Protein 8T5J (pdb70)

InterPro domains:
  IPR004564 Outer membrane lipoprotein carrier protein LolA-like [PF19574] (39-179)
  IPR004564 Outer membrane lipoprotein carrier protein LolA-like [cd16325] (40-205)
  IPR029046 Lipoprotein localisation LolA/LolB/LppX [SSF89392] (41-205)

Nearest PDB structures (foldseek):
  8t5j-assembly1_A  TM=1.007E+00  e=4.243E-28  Francisella philomiragia
  2w7q-assembly1_A  TM=8.644E-01  e=9.901E-10  Pseudomonas aeruginosa PAO1
  2w7q-assembly2_B  TM=8.305E-01  e=2.523E-09  Pseudomonas aeruginosa PAO1
  8v1k-assembly2_B  TM=7.945E-01  e=3.105E-09  Francisella tularensis subsp. tularensis SCHU S4
  4ki3-assembly4_J  TM=6.991E-01  e=2.055E-06  Yersinia pestis biovar Medievalis str. Harbin 35

Structure (mmCIF, N/CA/C/O backbone):
data_8T5J
#
_entry.id   8T5J
#
_cell.length_a   61.850
_cell.length_b   61.850
_cell.length_c   86.611
_cell.angle_alpha   90.00
_cell.angle_beta   90.00
_cell.angle_gamma   120.00
#
_symmetry.space_group_name_H-M   'P 31 2 1'
#
loop_
_entity.id
_entity.type
_entity.pdbx_description
1 polymer 'Outer membrane lipocarrier LolA family protein'
2 non-polymer 'CHLORIDE ION'
3 non-polymer 'MAGNESIUM ION'
4 non-polymer HEXANE-1,6-DIOL
5 non-polymer 'PENTAETHYLENE GLYCOL'
6 water water
#
loop_
_atom_site.group_PDB
_atom_site.id
_atom_site.type_symbol
_atom_site.label_atom_id
_atom_site.label_alt_id
_atom_site.label_comp_id
_atom_site.label_asym_id
_atom_site.label_entity_id
_atom_site.label_seq_id
_atom_site.pdbx_PDB_ins_code
_atom_site.Cartn_x
_atom_site.Cartn_y
_atom_site.Cartn_z
_atom_site.occupancy
_atom_site.B_iso_or_equiv
_atom_site.auth_seq_id
_atom_site.auth_comp_id
_atom_site.auth_asym_id
_atom_site.auth_atom_id
_atom_site.pdbx_PDB_model_num
ATOM 1 N N . ASN A 1 44 ? -7.855 4.677 19.302 1.00 26.67 52 ASN A N 1
ATOM 2 C CA . ASN A 1 44 ? -8.183 3.285 19.151 1.00 21.71 52 ASN A CA 1
ATOM 3 C C . ASN A 1 44 ? -9.290 2.881 20.140 1.00 19.71 52 ASN A C 1
ATOM 4 O O . ASN A 1 44 ? -9.483 3.533 21.156 1.00 22.11 52 ASN A O 1
ATOM 9 N N . ILE A 1 45 ? -10.020 1.830 19.789 1.00 20.28 53 ILE A N 1
ATOM 10 C CA . ILE A 1 45 ? -11.110 1.288 20.594 1.00 18.54 53 ILE A CA 1
ATOM 11 C C . ILE A 1 45 ? -10.779 -0.159 20.896 1.00 20.50 53 ILE A C 1
ATOM 12 O O . ILE A 1 45 ? -10.446 -0.921 19.984 1.00 21.88 53 ILE A O 1
ATOM 17 N N . SER A 1 46 ? -10.864 -0.550 22.160 1.00 15.64 54 SER A N 1
ATOM 18 C CA . SER A 1 46 ? -10.618 -1.936 22.509 1.00 15.16 54 SER A CA 1
ATOM 19 C C . SER A 1 46 ? -11.724 -2.405 23.424 1.00 13.91 54 SER A C 1
ATOM 20 O O . SER A 1 46 ? -12.385 -1.607 24.078 1.00 14.88 54 SER A O 1
ATOM 23 N N . GLY A 1 47 ? -11.911 -3.712 23.458 1.00 13.12 55 GLY A N 1
ATOM 24 C CA . GLY A 1 47 ? -12.914 -4.254 24.338 1.00 12.51 55 GLY A CA 1
ATOM 25 C C . GLY A 1 47 ? -12.819 -5.752 24.440 1.00 11.83 55 GLY A C 1
ATOM 26 O O . GLY A 1 47 ? -11.831 -6.361 24.013 1.00 12.15 55 GLY A O 1
ATOM 27 N N . LYS A 1 48 ? -13.852 -6.315 25.020 1.00 11.40 56 LYS A N 1
ATOM 28 C CA . LYS A 1 48 ? -13.966 -7.747 25.252 1.00 10.87 56 LYS A CA 1
ATOM 29 C C . LYS A 1 48 ? -15.246 -8.252 24.610 1.00 10.62 56 LYS A C 1
ATOM 30 O O . LYS A 1 48 ? -16.182 -7.490 24.375 1.00 10.80 56 LYS A O 1
ATOM 36 N N . PHE A 1 49 ? -15.285 -9.555 24.337 1.00 11.29 57 PHE A N 1
ATOM 37 C CA . PHE A 1 49 ? -16.470 -10.156 23.755 1.00 10.25 57 PHE A CA 1
ATOM 38 C C . PHE A 1 49 ? -16.731 -11.538 24.345 1.00 11.28 57 PHE A C 1
ATOM 39 O O . PHE A 1 49 ? -15.807 -12.242 24.759 1.00 11.51 57 PHE A O 1
ATOM 47 N N . ILE A 1 50 ? -18.009 -11.893 24.386 1.00 10.58 58 ILE A N 1
ATOM 48 C CA . ILE A 1 50 ? -18.455 -13.266 24.592 1.00 9.71 58 ILE A CA 1
ATOM 49 C C . ILE A 1 50 ? -19.287 -13.620 23.374 1.00 12.26 58 ILE A C 1
ATOM 50 O O . ILE A 1 50 ? -20.109 -12.811 22.923 1.00 12.13 58 ILE A O 1
ATOM 55 N N . GLN A 1 51 ? -19.055 -14.796 22.823 1.00 12.83 59 GLN A N 1
ATOM 56 C CA A GLN A 1 51 ? -19.723 -15.267 21.617 0.43 13.34 59 GLN A CA 1
ATOM 57 C CA B GLN A 1 51 ? -19.743 -15.259 21.630 0.57 13.31 59 GLN A CA 1
ATOM 58 C C . GLN A 1 51 ? -20.445 -16.568 21.932 1.00 12.77 59 GLN A C 1
ATOM 59 O O . GLN A 1 51 ? -19.846 -17.470 22.509 1.00 13.58 59 GLN A O 1
ATOM 70 N N . ILE A 1 52 ? -21.698 -16.666 21.527 1.00 12.02 60 ILE A N 1
ATOM 71 C CA . ILE A 1 52 ? -22.508 -17.862 21.731 1.00 11.60 60 ILE A CA 1
ATOM 72 C C . ILE A 1 52 ? -23.052 -18.269 20.383 1.00 12.18 60 ILE A C 1
ATOM 73 O O . ILE A 1 52 ? -23.799 -17.512 19.764 1.00 13.91 60 ILE A O 1
ATOM 78 N N . ARG A 1 53 ? -22.663 -19.456 19.914 1.00 11.76 61 ARG A N 1
ATOM 79 C CA . ARG A 1 53 ? -23.142 -19.964 18.636 1.00 11.91 61 ARG A CA 1
ATOM 80 C C . ARG A 1 53 ? -24.213 -21.010 18.852 1.00 13.86 61 ARG A C 1
ATOM 81 O O . ARG A 1 53 ? -23.966 -22.014 19.508 1.00 15.03 61 ARG A O 1
ATOM 96 N N . GLN A 1 54 ? -25.377 -20.778 18.274 1.00 15.84 62 GLN A N 1
ATOM 97 C CA . GLN A 1 54 ? -26.502 -21.687 18.337 1.00 16.73 62 GLN A CA 1
ATOM 98 C C . GLN A 1 54 ? -26.647 -22.295 16.954 1.00 18.27 62 GLN A C 1
ATOM 99 O O . GLN A 1 54 ? -27.075 -21.619 16.027 1.00 20.87 62 GLN A O 1
ATOM 105 N N . ILE A 1 55 ? -26.253 -23.542 16.817 1.00 17.48 63 ILE A N 1
ATOM 106 C CA . ILE A 1 55 ? -26.312 -24.268 15.554 1.00 15.86 63 ILE A CA 1
ATOM 107 C C . ILE A 1 55 ? -27.531 -25.172 15.593 1.00 20.82 63 ILE A C 1
ATOM 108 O O . ILE A 1 55 ? -27.679 -25.994 16.506 1.00 19.77 63 ILE A O 1
ATOM 113 N N . ALA A 1 56 ? -28.398 -25.017 14.599 1.00 22.89 64 ALA A N 1
ATOM 114 C CA . ALA A 1 56 ? -29.548 -25.892 14.434 1.00 22.89 64 ALA A CA 1
ATOM 115 C C . ALA A 1 56 ? -29.118 -27.347 14.361 1.00 25.52 64 ALA A C 1
ATOM 116 O O . ALA A 1 56 ? -28.234 -27.720 13.583 1.00 28.03 64 ALA A O 1
ATOM 118 N N . GLY A 1 57 ? -29.714 -28.164 15.203 1.00 27.63 65 GLY A N 1
ATOM 119 C CA . GLY A 1 57 ? -29.376 -29.567 15.233 1.00 30.66 65 GLY A CA 1
ATOM 120 C C . GLY A 1 57 ? -28.367 -29.960 16.281 1.00 27.77 65 GLY A C 1
ATOM 121 O O . GLY A 1 57 ? -28.184 -31.160 16.504 1.00 29.84 65 GLY A O 1
ATOM 122 N N . LEU A 1 58 ? -27.674 -29.007 16.895 1.00 21.18 66 LEU A N 1
ATOM 123 C CA . LEU A 1 58 ? -26.838 -29.316 18.049 1.00 20.41 66 LEU A CA 1
ATOM 124 C C . LEU A 1 58 ? -27.651 -29.099 19.312 1.00 22.31 66 LEU A C 1
ATOM 125 O O . 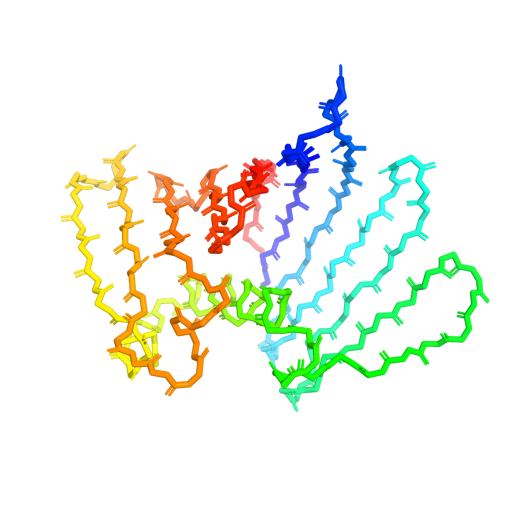LEU A 1 58 ? -28.527 -28.240 19.362 1.00 25.98 66 LEU A O 1
ATOM 130 N N . ASN A 1 59 ? -27.360 -29.888 20.337 1.00 20.09 67 ASN A N 1
ATOM 131 C CA . ASN A 1 59 ? -28.098 -29.811 21.589 1.00 21.51 67 ASN A CA 1
ATOM 132 C C . ASN A 1 59 ? -27.411 -28.962 22.654 1.00 20.04 67 ASN A C 1
ATOM 133 O O . ASN A 1 59 ? -27.770 -29.051 23.831 1.00 24.94 67 ASN A O 1
ATOM 138 N N . SER A 1 60 ? -26.429 -28.147 22.278 1.00 17.10 68 SER A N 1
ATOM 139 C CA . SER A 1 60 ? -25.816 -27.197 23.184 1.00 17.82 68 SER A CA 1
ATOM 140 C C . SER A 1 60 ? -25.309 -26.044 22.346 1.00 18.28 68 SER A C 1
ATOM 141 O O . SER A 1 60 ? -25.143 -26.162 21.134 1.00 19.92 68 SER A O 1
ATOM 144 N N . SER A 1 61 ? -25.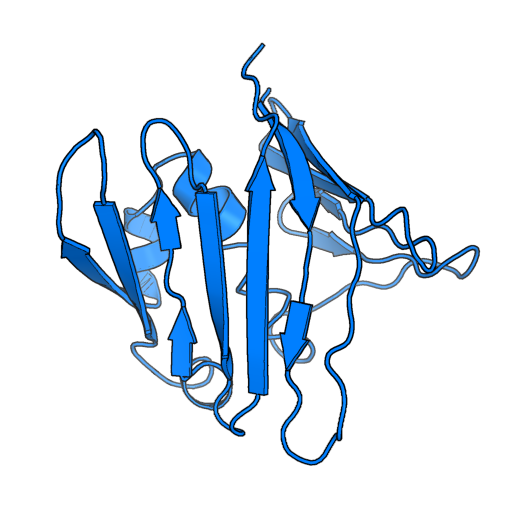112 -24.915 22.998 1.00 17.06 69 SER A N 1
ATOM 145 C CA A SER A 1 61 ? -24.551 -23.734 22.366 0.33 16.45 69 SER A CA 1
ATOM 146 C CA B SER A 1 61 ? -24.545 -23.764 22.328 0.67 16.30 69 SER A CA 1
ATOM 147 C C . SER A 1 61 ? -23.047 -23.748 22.565 1.00 15.03 69 SER A C 1
ATOM 148 O O . SER A 1 61 ? -22.547 -24.277 23.560 1.00 18.16 69 SER A O 1
ATOM 153 N N . LEU A 1 62 ? -22.329 -23.180 21.622 1.00 14.20 70 LEU A N 1
ATOM 154 C CA . LEU A 1 62 ? -20.880 -23.161 21.678 1.00 13.90 70 LEU A CA 1
ATOM 155 C C . LEU A 1 62 ? -20.431 -21.772 22.071 1.00 13.76 70 LEU A C 1
ATOM 156 O O . LEU A 1 62 ? -20.726 -20.801 21.366 1.00 14.96 70 LEU A O 1
ATOM 161 N N . LYS A 1 63 ? -19.699 -21.686 23.164 1.00 13.85 71 LYS A N 1
ATOM 162 C CA A LYS A 1 63 ? -19.329 -20.419 23.773 0.55 12.15 71 LYS A CA 1
ATOM 163 C CA B LYS A 1 63 ? -19.325 -20.429 23.795 0.45 12.16 71 LYS A CA 1
ATOM 164 C C . LYS A 1 63 ? -17.841 -20.161 23.598 1.00 14.02 71 LYS A C 1
ATOM 165 O O . LYS A 1 63 ? -17.022 -21.073 23.698 1.00 15.60 71 LYS A O 1
ATOM 176 N N . SER A 1 64 ? -17.494 -18.899 23.343 1.00 13.14 72 SER A N 1
ATOM 177 C CA . SER A 1 64 ? -16.103 -18.489 23.250 1.00 10.35 72 SER A CA 1
ATOM 178 C C . SER A 1 64 ? -16.026 -17.048 23.737 1.00 10.52 72 SER A C 1
ATOM 179 O O . SER A 1 64 ? -17.039 -16.370 23.899 1.00 12.10 72 SER A O 1
ATOM 182 N N . SER A 1 65 ? -14.807 -16.585 23.975 1.00 12.47 73 SER A N 1
ATOM 183 C CA . SER A 1 65 ? -14.647 -15.231 24.482 1.00 11.87 73 SER A CA 1
ATOM 184 C C . SER A 1 65 ? -13.256 -14.734 24.162 1.00 13.02 73 SER A C 1
ATOM 185 O O . SER A 1 65 ? -12.362 -15.510 23.837 1.00 12.93 73 SER A O 1
ATOM 188 N N . GLY A 1 66 ? -13.095 -13.423 24.244 1.00 11.33 74 GLY A N 1
ATOM 189 C CA . GLY A 1 66 ? -11.792 -12.845 23.950 1.00 12.49 74 GLY A CA 1
ATOM 190 C C . GLY A 1 66 ? -11.844 -11.330 23.969 1.00 11.07 74 GLY A C 1
ATOM 191 O O . GLY A 1 66 ? -12.660 -10.730 24.672 1.00 11.46 74 GLY A O 1
ATOM 192 N N . THR A 1 67 ? -10.936 -10.730 23.207 1.00 11.65 75 THR A N 1
ATOM 193 C CA . THR A 1 67 ? -10.770 -9.301 23.125 1.00 10.51 75 THR A CA 1
ATOM 194 C C . THR A 1 67 ? -10.781 -8.847 21.683 1.00 10.40 75 THR A C 1
ATOM 195 O O . THR A 1 67 ? -10.554 -9.629 20.756 1.00 11.82 75 THR A O 1
ATOM 199 N N . PHE A 1 68 ? -10.973 -7.543 21.501 1.00 11.90 76 PHE A N 1
ATOM 200 C CA . PHE A 1 68 ? -10.807 -6.941 20.194 1.00 13.31 76 PHE A CA 1
ATOM 201 C C . PHE A 1 68 ? -10.175 -5.569 20.338 1.00 15.16 76 PHE A C 1
ATOM 202 O O . PHE A 1 68 ? -10.297 -4.915 21.365 1.00 13.70 76 PHE A O 1
ATOM 210 N N . LYS A 1 69 ? -9.480 -5.153 19.287 1.00 13.46 77 LYS A N 1
ATOM 211 C CA . LYS A 1 69 ? -8.880 -3.833 19.221 1.00 13.79 77 LYS A CA 1
ATOM 212 C C . LYS A 1 69 ? -9.087 -3.291 17.819 1.00 17.66 77 LYS A C 1
ATOM 213 O O . LYS A 1 69 ? -8.760 -3.954 16.832 1.00 17.26 77 LYS A O 1
ATOM 219 N N . LEU A 1 70 ? -9.631 -2.088 17.734 1.00 14.27 78 LEU A N 1
ATOM 220 C CA . LEU A 1 70 ? -9.705 -1.333 16.494 1.00 18.29 78 LEU A CA 1
ATOM 221 C C . LEU A 1 70 ? -8.658 -0.241 16.580 1.00 20.70 78 LEU A C 1
ATOM 222 O O . LEU A 1 70 ? -8.741 0.627 17.451 1.00 21.92 78 LEU A O 1
ATOM 227 N N . THR A 1 71 ? -7.675 -0.302 15.704 1.00 23.62 79 THR A N 1
ATOM 228 C CA . THR A 1 71 ? -6.520 0.579 15.759 1.00 28.15 79 THR A CA 1
ATOM 229 C C . THR A 1 71 ? -6.750 1.816 14.896 1.00 38.47 79 THR A C 1
ATOM 230 O O . THR A 1 71 ? -7.668 1.872 14.079 1.00 42.81 79 THR A O 1
ATOM 234 N N . ASN A 1 72 ? -5.853 2.798 15.058 1.00 58.82 80 ASN A N 1
ATOM 235 C CA . ASN A 1 72 ? -5.960 4.105 14.411 1.00 58.14 80 ASN A CA 1
ATOM 236 C C . ASN A 1 72 ? -5.934 4.037 12.889 1.00 61.16 80 ASN A C 1
ATOM 237 O O . ASN A 1 72 ? -6.307 5.018 12.236 1.00 68.68 80 ASN A O 1
ATOM 239 N N . ASP A 1 73 ? -5.538 2.907 12.310 1.00 57.57 81 ASP A N 1
ATOM 240 C CA . ASP A 1 73 ? -5.252 2.805 10.886 1.00 58.35 81 ASP A CA 1
ATOM 241 C C . ASP A 1 73 ? -6.281 1.974 10.131 1.00 56.62 81 ASP A C 1
ATOM 242 O O . ASP A 1 73 ? -6.009 1.530 9.010 1.00 51.43 81 ASP A O 1
ATOM 247 N N . GLY A 1 74 ? -7.454 1.747 10.720 1.00 51.53 82 GLY A N 1
ATOM 248 C CA . GLY A 1 74 ? -8.464 0.931 10.073 1.00 47.17 82 GLY A CA 1
ATOM 249 C C . GLY A 1 74 ? -8.226 -0.562 10.160 1.00 42.68 82 GLY A C 1
ATOM 250 O O . GLY A 1 74 ? -8.652 -1.309 9.271 1.00 45.76 82 GLY A O 1
ATOM 251 N N . SER A 1 75 ? -7.522 -1.016 11.188 1.00 28.66 83 SER A N 1
ATOM 252 C CA . SER A 1 75 ? -7.264 -2.429 11.415 1.00 25.20 83 SER A CA 1
ATOM 253 C C . SER A 1 75 ? -8.088 -2.956 12.577 1.00 25.54 83 SER A C 1
ATOM 254 O O . SER A 1 75 ? -8.405 -2.228 13.515 1.00 20.81 83 SER A O 1
ATOM 257 N N . LEU A 1 76 ? -8.430 -4.239 12.505 1.00 19.94 84 LEU A N 1
ATOM 258 C CA . LEU A 1 76 ? -9.096 -4.952 13.581 1.00 17.72 84 LEU A CA 1
ATOM 259 C C . LEU A 1 76 ? -8.243 -6.138 13.984 1.00 19.23 84 LEU A C 1
ATOM 260 O O . LEU A 1 76 ? -7.789 -6.898 13.127 1.00 19.28 84 LEU A O 1
ATOM 265 N N . LEU A 1 77 ? -8.021 -6.286 15.275 1.00 16.91 85 LEU A N 1
ATOM 266 C CA . LEU A 1 77 ? -7.415 -7.476 15.847 1.00 16.71 85 LEU A CA 1
ATOM 267 C C . LEU A 1 77 ? -8.445 -8.116 16.766 1.00 15.15 85 LEU A C 1
ATOM 268 O O . LEU A 1 77 ? -8.844 -7.525 17.771 1.00 16.89 85 LEU A O 1
ATOM 273 N N . TRP A 1 78 ? -8.883 -9.308 16.420 1.00 15.09 86 TRP A N 1
ATOM 274 C CA . TRP A 1 78 ? -9.883 -10.059 17.160 1.00 13.53 86 TRP A CA 1
ATOM 275 C C . TRP A 1 78 ? -9.199 -11.285 17.749 1.00 17.01 86 TRP A C 1
ATOM 276 O O . TRP A 1 78 ? -8.770 -12.171 17.011 1.00 18.59 86 TRP A O 1
ATOM 287 N N . GLN A 1 79 ? -9.091 -11.347 19.057 1.00 13.93 87 GLN A N 1
ATOM 288 C CA . GLN A 1 79 ? -8.329 -12.407 19.712 1.00 13.89 87 GLN A CA 1
ATOM 289 C C . GLN A 1 79 ? -9.280 -13.218 20.586 1.00 15.29 87 GLN A C 1
ATOM 290 O O . GLN A 1 79 ? -9.652 -12.788 21.675 1.00 14.50 87 GLN A O 1
ATOM 296 N N . GLN A 1 80 ? -9.603 -14.423 20.136 1.00 13.60 88 GLN A N 1
ATOM 297 C CA . GLN A 1 80 ? -10.318 -15.374 20.955 1.00 12.88 88 GLN A CA 1
ATOM 298 C C . GLN A 1 80 ? -9.331 -16.011 21.916 1.00 14.74 88 GLN A C 1
ATOM 299 O O . GLN A 1 80 ? -8.287 -16.526 21.494 1.00 15.99 88 GLN A O 1
ATOM 305 N N . GLN A 1 81 ? -9.659 -15.976 23.199 1.00 13.45 89 GLN A N 1
ATOM 306 C CA A GLN A 1 81 ? -8.763 -16.499 24.212 0.50 17.02 89 GLN A CA 1
ATOM 307 C CA B GLN A 1 81 ? -8.803 -16.452 24.274 0.50 16.93 89 GLN A CA 1
ATOM 308 C C . GLN A 1 81 ? -9.304 -17.744 24.886 1.00 18.84 89 GLN A C 1
ATOM 309 O O . GLN A 1 81 ? -8.520 -18.469 25.501 1.00 24.45 89 GLN A O 1
ATOM 320 N N . SER A 1 82 ? -10.587 -18.049 24.724 1.00 15.58 90 SER A N 1
ATOM 321 C CA . SER A 1 82 ? -11.170 -19.215 25.358 1.00 18.92 90 SER A CA 1
ATOM 322 C C . SER A 1 82 ? -12.277 -19.713 24.456 1.00 20.84 90 SER A C 1
ATOM 323 O O . SER A 1 82 ? -12.936 -18.907 23.800 1.00 17.20 90 SER A O 1
ATOM 326 N N . PRO A 1 83 ? -12.511 -21.024 24.393 1.00 18.88 91 PRO A N 1
ATOM 327 C CA . PRO A 1 83 ? -11.827 -22.108 25.106 1.00 21.06 91 PRO A CA 1
ATOM 328 C C . PRO A 1 83 ? -10.559 -22.582 24.416 1.00 25.02 91 PRO A C 1
ATOM 329 O O . PRO A 1 83 ? -9.802 -23.399 24.946 1.00 22.87 91 PRO A O 1
ATOM 333 N N . ILE A 1 84 ? -10.366 -22.052 23.220 1.00 18.33 92 ILE A N 1
ATOM 334 C CA . ILE A 1 84 ? -9.234 -22.340 22.352 1.00 17.87 92 ILE A CA 1
ATOM 335 C C . ILE A 1 84 ? -8.784 -21.005 21.771 1.00 18.95 92 ILE A C 1
ATOM 336 O O . ILE A 1 84 ? -9.612 -20.130 21.513 1.00 18.87 92 ILE A O 1
ATOM 341 N N . LYS A 1 85 ? -7.474 -20.824 21.594 1.00 19.99 93 LYS A N 1
ATOM 342 C CA . LYS A 1 85 ? -6.968 -19.550 21.087 1.00 18.24 93 LYS A CA 1
ATOM 343 C C . LYS A 1 85 ? -7.073 -19.475 19.567 1.00 21.21 93 LYS A C 1
ATOM 344 O O . LYS A 1 85 ? -6.555 -20.343 18.850 1.00 23.31 93 LYS A O 1
ATOM 350 N N . THR A 1 86 ? -7.729 -18.429 19.075 1.00 18.15 94 THR A N 1
ATOM 351 C CA . THR A 1 86 ? -7.722 -18.112 17.663 1.00 16.73 94 THR A CA 1
ATOM 352 C C . THR A 1 86 ? -7.592 -16.609 17.533 1.00 17.64 94 THR A C 1
ATOM 353 O O . THR A 1 86 ? -7.946 -15.863 18.449 1.00 18.43 94 THR A O 1
ATOM 357 N N . THR A 1 87 ? -7.113 -16.165 16.383 1.00 16.89 95 THR A N 1
ATOM 358 C CA . THR A 1 87 ? -6.925 -14.749 16.113 1.00 16.76 95 THR A CA 1
ATOM 359 C C . THR A 1 87 ? -7.422 -14.439 14.717 1.00 16.94 95 THR A C 1
ATOM 360 O O . THR A 1 87 ? -7.181 -15.188 13.771 1.00 18.98 95 THR A O 1
ATOM 364 N N . MET A 1 88 ? -8.114 -13.327 14.592 1.00 17.87 96 MET A N 1
ATOM 365 C CA A MET A 1 88 ? -8.509 -12.814 13.296 0.57 17.45 96 MET A CA 1
ATOM 366 C CA B MET A 1 88 ? -8.529 -12.808 13.304 0.43 17.51 96 MET A CA 1
ATOM 367 C C . MET A 1 88 ? -7.988 -11.394 13.172 1.00 17.15 96 MET A C 1
ATOM 368 O O . MET A 1 88 ? -7.980 -10.635 14.145 1.00 16.57 96 MET A O 1
ATOM 377 N N . GLN A 1 89 ? -7.540 -11.042 11.984 1.00 18.42 97 GLN A N 1
ATOM 378 C CA . GLN A 1 89 ? -7.018 -9.707 11.751 1.00 19.44 97 GLN A CA 1
ATOM 379 C C . GLN A 1 89 ? -7.567 -9.199 10.428 1.00 19.97 97 GLN A C 1
ATOM 380 O O . GLN A 1 89 ? -7.542 -9.909 9.416 1.00 20.76 97 GLN A O 1
ATOM 386 N N . MET A 1 90 ? -8.073 -7.969 10.435 1.00 19.86 98 MET A N 1
ATOM 387 C CA . MET A 1 90 ? -8.441 -7.263 9.217 1.00 21.05 98 MET A CA 1
ATOM 388 C C . MET A 1 90 ? -7.530 -6.052 9.111 1.00 32.57 98 MET A C 1
ATOM 389 O O . MET A 1 90 ? -7.543 -5.180 9.984 1.00 33.47 98 MET A O 1
ATOM 394 N N . SER A 1 91 ? -6.744 -5.998 8.045 1.00 37.37 99 SER A N 1
ATOM 395 C CA . SER A 1 91 ? -5.729 -4.964 7.885 1.00 38.08 99 SER A CA 1
ATOM 396 C C . SER A 1 91 ? -5.557 -4.742 6.394 1.00 50.37 99 SER A C 1
ATOM 397 O O . SER A 1 91 ? -5.207 -5.681 5.675 1.00 42.77 99 SER A O 1
ATOM 400 N N . LYS A 1 92 ? -5.828 -3.521 5.928 1.00 57.36 100 LYS A N 1
ATOM 401 C CA . LYS A 1 92 ? -5.759 -3.213 4.500 1.00 57.86 100 LYS A CA 1
ATOM 402 C C . LYS A 1 92 ? -6.796 -4.024 3.725 1.00 59.13 100 LYS A C 1
ATOM 403 O O . LYS A 1 92 ? -6.515 -4.575 2.660 1.00 58.01 100 LYS A O 1
ATOM 405 N N . ASN A 1 93 ? -8.004 -4.113 4.286 1.00 53.94 101 ASN A N 1
ATOM 406 C CA . ASN A 1 93 ? -9.116 -4.901 3.738 1.00 66.36 101 ASN A CA 1
ATOM 407 C C . ASN A 1 93 ? -8.750 -6.374 3.487 1.00 58.92 101 ASN A C 1
ATOM 408 O O . ASN A 1 93 ? -9.477 -7.095 2.792 1.00 50.76 101 ASN A O 1
ATOM 413 N N . LYS A 1 94 ? -7.650 -6.860 4.046 1.00 48.45 102 LYS A N 1
ATOM 414 C CA . LYS A 1 94 ? -7.329 -8.279 4.011 1.00 29.23 102 LYS A CA 1
ATOM 415 C C . LYS A 1 94 ? -7.683 -8.910 5.350 1.00 29.32 102 LYS A C 1
ATOM 416 O O . LYS A 1 94 ? -7.218 -8.449 6.398 1.00 29.73 102 LYS A O 1
ATOM 422 N N . LEU A 1 95 ? -8.484 -9.972 5.312 1.00 24.33 103 LEU A N 1
ATOM 423 C CA . LEU A 1 95 ? -8.915 -10.679 6.512 1.00 22.45 103 LEU A CA 1
ATOM 424 C C . LEU A 1 95 ? -8.168 -12.002 6.636 1.00 22.78 103 LEU A C 1
ATOM 425 O O . LEU A 1 95 ? -8.258 -12.855 5.750 1.00 23.67 103 LEU A O 1
ATOM 430 N N . THR A 1 96 ? -7.493 -12.193 7.764 1.00 23.23 104 THR A N 1
ATOM 431 C CA . THR A 1 96 ? -6.762 -13.427 8.009 1.00 23.25 104 THR A CA 1
ATOM 432 C C . THR A 1 96 ? -7.162 -14.019 9.354 1.00 20.99 104 THR A C 1
ATOM 433 O O . THR A 1 96 ? -7.614 -13.325 10.274 1.00 19.72 104 THR A O 1
ATOM 437 N N . GLN A 1 97 ? -6.978 -15.327 9.471 1.00 21.27 105 GLN A N 1
ATOM 438 C CA . GLN A 1 97 ? -7.329 -16.036 10.686 1.00 20.11 105 GLN A CA 1
ATOM 439 C C . GLN A 1 97 ? -6.243 -17.051 11.009 1.00 21.17 105 GLN A C 1
ATOM 440 O O . GLN A 1 97 ? -5.729 -17.725 10.115 1.00 22.63 105 GLN A O 1
ATOM 446 N N . THR A 1 98 ? -5.922 -17.168 12.290 1.00 20.60 106 THR A N 1
ATOM 447 C CA A THR A 1 98 ? -5.030 -18.209 12.769 0.32 21.61 106 THR A CA 1
ATOM 448 C CA B THR A 1 98 ? -5.007 -18.173 12.812 0.68 21.59 106 THR A CA 1
ATOM 449 C C . THR A 1 98 ? -5.734 -18.988 13.869 1.00 20.63 106 THR A C 1
ATOM 450 O O . THR A 1 98 ? -6.326 -18.414 14.781 1.00 22.27 106 THR A O 1
ATOM 457 N N . ILE A 1 99 ? -5.717 -20.306 13.741 1.00 21.47 107 ILE A N 1
ATOM 458 C CA . ILE A 1 99 ? -6.290 -21.195 14.740 1.00 23.58 107 ILE A CA 1
ATOM 459 C C . ILE A 1 99 ? -5.133 -21.782 15.542 1.00 23.54 107 ILE A C 1
ATOM 460 O O . ILE A 1 99 ? -4.266 -22.462 14.981 1.00 23.85 107 ILE A O 1
ATOM 465 N N . MET A 1 100 ? -5.099 -21.520 16.848 1.00 23.66 108 MET A N 1
ATOM 466 C CA . MET A 1 100 ? -4.052 -22.032 17.745 1.00 25.13 108 MET A CA 1
ATOM 467 C C . MET A 1 100 ? -2.697 -21.682 17.129 1.00 27.99 108 MET A C 1
ATOM 468 O O . MET A 1 100 ? -2.493 -20.516 16.759 1.00 27.48 108 MET A O 1
ATOM 473 N N . ASP A 1 101 ? -1.774 -22.637 17.009 1.00 29.91 109 ASP A N 1
ATOM 474 C CA A ASP A 1 101 ? -0.453 -22.409 16.442 0.47 30.67 109 ASP A CA 1
ATOM 475 C CA B ASP A 1 101 ? -0.447 -22.447 16.449 0.53 30.65 109 ASP A CA 1
ATOM 476 C C . ASP A 1 101 ? -0.386 -22.781 14.970 1.00 29.22 109 ASP A C 1
ATOM 477 O O . ASP A 1 101 ? 0.710 -22.930 14.425 1.00 36.90 109 ASP A O 1
ATOM 486 N N . ASN A 1 102 ? -1.521 -22.951 14.319 1.00 28.01 110 ASN A N 1
ATOM 487 C CA . ASN A 1 102 ? -1.485 -23.339 12.925 1.00 28.57 110 ASN A CA 1
ATOM 488 C C . ASN A 1 102 ? -1.131 -22.136 12.068 1.00 28.05 110 ASN A C 1
ATOM 489 O O . ASN A 1 102 ? -1.229 -20.987 12.504 1.00 28.08 110 ASN A O 1
ATOM 494 N N . PRO A 1 103 ? -0.759 -22.371 10.815 1.00 29.09 111 PRO A N 1
ATOM 495 C CA . PRO A 1 103 ? -0.458 -21.259 9.923 1.00 31.88 111 PRO A CA 1
ATOM 496 C C . PRO A 1 103 ? -1.704 -20.431 9.624 1.00 26.75 111 PRO A C 1
ATOM 497 O O . PRO A 1 103 ? -2.821 -20.968 9.547 1.00 25.78 111 PRO A O 1
ATOM 501 N N . PRO A 1 104 ? -1.538 -19.134 9.414 1.00 26.28 112 PRO A N 1
ATOM 502 C CA . PRO A 1 104 ? -2.689 -18.285 9.098 1.00 24.59 112 PRO A CA 1
ATOM 503 C C . PRO A 1 104 ? -3.253 -18.579 7.727 1.00 24.63 112 PRO A C 1
ATOM 504 O O . PRO A 1 104 ? -2.541 -18.997 6.807 1.00 27.09 112 PRO A O 1
ATOM 508 N N . THR A 1 105 ? -4.546 -18.303 7.586 1.00 23.14 113 THR A N 1
ATOM 509 C CA . THR A 1 105 ? -5.187 -18.389 6.285 1.00 23.15 113 THR A CA 1
ATOM 510 C C . THR A 1 105 ? -5.951 -17.104 6.015 1.00 22.10 113 THR A C 1
ATOM 511 O O . THR A 1 105 ? -6.328 -16.376 6.930 1.00 21.17 113 THR A O 1
ATOM 515 N N . VAL A 1 106 ? -6.190 -16.849 4.737 1.00 22.52 114 VAL A N 1
ATOM 516 C CA . VAL A 1 106 ? -6.973 -15.706 4.289 1.00 21.88 114 VAL A CA 1
ATOM 517 C C . VAL A 1 106 ? -8.433 -16.115 4.241 1.00 21.86 114 VAL A C 1
ATOM 518 O O . VAL A 1 106 ? -8.772 -17.150 3.653 1.00 24.47 114 VAL A O 1
ATOM 522 N N . LEU A 1 107 ? -9.300 -15.297 4.830 1.00 21.78 115 LEU A N 1
ATOM 523 C CA . LEU A 1 107 ? -10.733 -15.497 4.758 1.00 20.43 115 LEU A CA 1
ATOM 524 C C . LEU A 1 107 ? -11.273 -14.614 3.645 1.00 25.30 115 LEU A C 1
ATOM 525 O O . LEU A 1 107 ? -10.824 -13.482 3.481 1.00 28.07 115 LEU A O 1
ATOM 530 N N . THR A 1 108 ? -12.221 -15.139 2.884 1.00 19.31 116 THR A N 1
ATOM 531 C CA . THR A 1 108 ? -12.757 -14.456 1.716 1.00 21.17 116 THR A CA 1
ATOM 532 C C . THR A 1 108 ? -14.258 -14.250 1.849 1.00 19.31 116 THR A C 1
ATOM 533 O O . THR A 1 108 ? -14.942 -14.989 2.562 1.00 18.93 116 THR A O 1
ATOM 537 N N . ARG A 1 109 ? -14.749 -13.216 1.156 1.00 19.78 117 ARG A N 1
ATOM 538 C CA . ARG A 1 109 ? -16.191 -12.970 1.073 1.00 21.08 117 ARG A CA 1
ATOM 539 C C . ARG A 1 109 ? -16.935 -14.187 0.555 1.00 22.42 117 ARG A C 1
ATOM 540 O O . ARG A 1 109 ? -18.055 -14.481 0.992 1.00 27.13 117 ARG A O 1
ATOM 548 N N . ASP A 1 110 ? -16.340 -14.869 -0.414 1.00 25.76 118 ASP A N 1
ATOM 549 C CA A ASP A 1 110 ? -16.991 -15.950 -1.155 0.68 27.49 118 ASP A CA 1
ATOM 550 C CA B ASP A 1 110 ? -17.070 -15.918 -1.106 0.32 27.49 118 ASP A CA 1
ATOM 551 C C . ASP A 1 110 ? -17.130 -17.207 -0.299 1.00 27.48 118 ASP A C 1
ATOM 552 O O . ASP A 1 110 ? -18.185 -17.849 -0.264 1.00 35.99 118 ASP A O 1
ATOM 561 N N . ASP A 1 111 ? -16.054 -17.592 0.380 1.00 23.79 119 ASP A N 1
ATOM 562 C CA . ASP A 1 111 ? -16.033 -18.847 1.117 1.00 28.19 119 ASP A CA 1
ATOM 563 C C . ASP A 1 111 ? -16.335 -18.683 2.589 1.00 26.10 119 ASP A C 1
ATOM 564 O O . ASP A 1 111 ? -16.736 -19.655 3.237 1.00 25.35 119 ASP A O 1
ATOM 569 N N . GLN A 1 112 ? -16.127 -17.486 3.129 1.00 19.49 120 GLN A N 1
ATOM 570 C CA . GLN A 1 112 ? -16.400 -17.198 4.532 1.00 19.91 120 GLN A CA 1
ATOM 571 C C . GLN A 1 112 ? -17.311 -15.980 4.611 1.00 17.95 120 GLN A C 1
ATOM 572 O O . GLN A 1 112 ? -17.019 -15.013 5.314 1.00 17.69 120 GLN A O 1
ATOM 578 N N . PRO A 1 113 ? -18.458 -16.014 3.930 1.00 16.18 121 PRO A N 1
ATOM 579 C CA . PRO A 1 113 ? -19.286 -14.802 3.865 1.00 17.36 121 PRO A CA 1
ATOM 580 C C . PRO A 1 113 ? -19.786 -14.327 5.199 1.00 17.61 121 PRO A C 1
ATOM 581 O O . PRO A 1 113 ? -19.943 -13.116 5.391 1.00 18.55 121 PRO A O 1
ATOM 585 N N . ILE A 1 114 ? -20.093 -15.225 6.120 1.00 16.81 122 ILE A N 1
ATOM 586 C CA A ILE A 1 114 ? -20.701 -14.747 7.355 0.58 18.28 122 ILE A CA 1
ATOM 587 C CA B ILE A 1 114 ? -20.679 -14.812 7.395 0.42 18.40 122 ILE A CA 1
ATOM 588 C C . ILE A 1 114 ? -19.653 -14.044 8.213 1.00 14.57 122 ILE A C 1
ATOM 589 O O . ILE A 1 114 ? -19.909 -12.947 8.720 1.00 14.11 122 ILE A O 1
ATOM 598 N N A VAL A 1 115 ? -18.489 -14.664 8.376 0.64 16.06 123 VAL A N 1
ATOM 599 N N B VAL A 1 115 ? -18.459 -14.615 8.369 0.36 16.12 123 VAL A N 1
ATOM 600 C CA A VAL A 1 115 ? -17.397 -14.047 9.126 0.64 16.07 123 VAL A CA 1
ATOM 601 C CA B VAL A 1 115 ? -17.461 -13.955 9.213 0.36 16.37 123 VAL A CA 1
ATOM 602 C C A VAL A 1 115 ? -16.947 -12.762 8.443 0.64 14.43 123 VAL A C 1
ATOM 603 C C B VAL A 1 115 ? -16.797 -12.791 8.474 0.36 14.23 123 VAL A C 1
ATOM 604 O O A VAL A 1 115 ? -16.791 -11.708 9.070 0.64 12.56 123 VAL A O 1
ATOM 605 O O B VAL A 1 115 ? -16.364 -11.821 9.107 0.36 12.74 123 VAL A O 1
ATOM 612 N N . PHE A 1 116 ? -16.718 -12.834 7.139 1.00 14.77 124 PHE A N 1
ATOM 613 C CA . PHE A 1 116 ? -16.254 -11.660 6.422 1.00 13.37 124 PHE A CA 1
ATOM 614 C C . PHE A 1 116 ? -17.227 -10.507 6.588 1.00 16.92 124 PHE A C 1
ATOM 615 O O . PHE A 1 116 ? -16.827 -9.368 6.878 1.00 16.42 124 PHE A O 1
ATOM 623 N N . THR A 1 117 ? -18.519 -10.795 6.439 1.00 15.76 125 THR A N 1
ATOM 624 C CA . THR A 1 117 ? -19.525 -9.737 6.552 1.00 13.12 125 THR A CA 1
ATOM 625 C C . THR A 1 117 ? -19.635 -9.227 7.972 1.00 14.15 125 THR A C 1
ATOM 626 O O . THR A 1 117 ? -19.738 -8.021 8.189 1.00 14.71 125 THR A O 1
ATOM 630 N N . PHE A 1 118 ? -19.616 -10.134 8.950 1.00 12.87 126 PHE A N 1
ATOM 631 C CA . PHE A 1 118 ? -19.599 -9.711 10.341 1.00 13.08 126 PHE A CA 1
ATOM 632 C C . PHE A 1 118 ? -18.474 -8.732 10.583 1.00 13.30 126 PHE A C 1
ATOM 633 O O . PHE A 1 118 ? -18.668 -7.661 11.174 1.00 14.49 126 PHE A O 1
ATOM 641 N N . THR A 1 119 ? -17.278 -9.097 10.146 1.00 14.78 127 THR A N 1
ATOM 642 C CA . THR A 1 119 ? -16.112 -8.290 10.457 1.00 13.64 127 THR A CA 1
ATOM 643 C C . THR A 1 119 ? -16.222 -6.932 9.805 1.00 14.65 127 THR A C 1
ATOM 644 O O . THR A 1 119 ? -15.941 -5.909 10.437 1.00 15.07 127 THR A O 1
ATOM 648 N N . SER A 1 120 ? -16.634 -6.907 8.539 1.00 14.55 128 SER A N 1
ATOM 649 C CA A SER A 1 120 ? -16.792 -5.642 7.833 0.53 15.38 128 SER A CA 1
ATOM 650 C CA B SER A 1 120 ? -16.797 -5.645 7.826 0.47 15.39 128 SER A CA 1
ATOM 651 C C . SER A 1 120 ? -17.855 -4.762 8.485 1.00 16.66 128 SER A C 1
ATOM 652 O O . SER A 1 120 ? -17.647 -3.560 8.676 1.00 17.52 128 SER A O 1
ATOM 657 N N . VAL A 1 121 ? -19.012 -5.336 8.825 1.00 14.19 129 VAL A N 1
ATOM 658 C CA . VAL A 1 121 ? -20.073 -4.558 9.475 1.00 13.95 129 VAL A CA 1
ATOM 659 C C . VAL A 1 121 ? -19.601 -4.010 10.809 1.00 12.93 129 VAL A C 1
ATOM 660 O O . VAL A 1 121 ? -19.857 -2.845 11.140 1.00 14.02 129 VAL A O 1
ATOM 664 N N . PHE A 1 122 ? -18.968 -4.861 11.614 1.00 13.19 130 PHE A N 1
ATOM 665 C CA . PHE A 1 122 ? -18.415 -4.448 12.902 1.00 11.81 130 PHE A CA 1
ATOM 666 C C . PHE A 1 122 ? -17.552 -3.208 12.756 1.00 14.19 130 PHE A C 1
ATOM 667 O O . PHE A 1 122 ? -17.743 -2.204 13.457 1.00 14.53 130 PHE A O 1
ATOM 675 N N . MET A 1 123 ? -16.591 -3.261 11.833 1.00 15.01 131 MET A N 1
ATOM 676 C CA . MET A 1 123 ? -15.715 -2.127 11.636 1.00 16.07 131 MET A CA 1
ATOM 677 C C . MET A 1 123 ? -16.492 -0.930 11.128 1.00 16.47 131 MET A C 1
ATOM 678 O O . MET A 1 123 ? -16.318 0.189 11.625 1.00 17.71 131 MET A O 1
ATOM 683 N N . SER A 1 124 ? -17.403 -1.155 10.181 1.00 13.50 132 SER A N 1
ATOM 684 C CA . SER A 1 124 ? -18.150 -0.028 9.636 1.00 14.43 132 SER A CA 1
ATOM 685 C C . SER A 1 124 ? -18.989 0.656 10.702 1.00 18.80 132 SER A C 1
ATOM 686 O O . SER A 1 124 ? -19.059 1.889 10.741 1.00 17.17 132 SER A O 1
ATOM 689 N N . VAL A 1 125 ? -19.653 -0.107 11.567 1.00 16.21 133 VAL A N 1
ATOM 690 C CA . VAL A 1 125 ? -20.532 0.544 12.531 1.00 13.61 133 VAL A CA 1
ATOM 691 C C . VAL A 1 125 ? -19.717 1.339 13.543 1.00 17.68 133 VAL A C 1
ATOM 692 O O . VAL A 1 125 ? -20.100 2.454 13.948 1.00 17.02 133 VAL A O 1
ATOM 696 N N . PHE A 1 126 ? -18.566 0.801 13.959 1.00 17.74 134 PHE A N 1
ATOM 697 C CA . PHE A 1 126 ? -17.752 1.534 14.913 1.00 17.36 134 PHE A CA 1
ATOM 698 C C . PHE A 1 126 ? -17.249 2.837 14.334 1.00 23.67 134 PHE A C 1
ATOM 699 O O . PHE A 1 126 ? -17.034 3.797 15.080 1.00 26.48 134 PHE A O 1
ATOM 707 N N . LYS A 1 127 ? -17.032 2.910 13.030 1.00 17.07 135 LYS A N 1
ATOM 708 C CA . LYS A 1 127 ? -16.579 4.173 12.467 1.00 19.48 135 LYS A CA 1
ATOM 709 C C . LYS A 1 127 ? -17.718 5.001 11.888 1.00 23.54 135 LYS A C 1
ATOM 710 O O . LYS A 1 127 ? -17.460 6.043 11.283 1.00 22.24 135 LYS A O 1
ATOM 716 N N . GLY A 1 128 ? -18.969 4.564 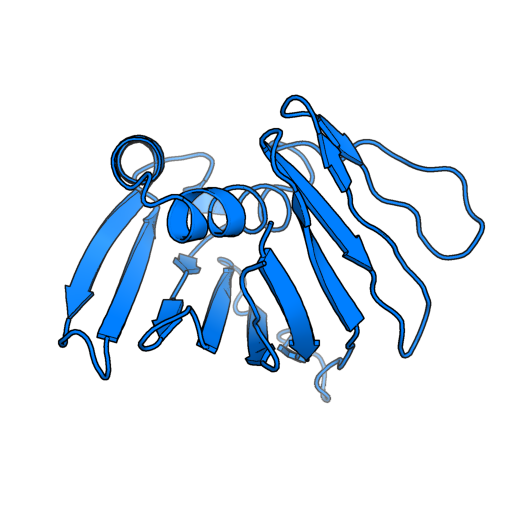12.046 1.00 18.53 136 GLY A N 1
ATOM 717 C CA . GLY A 1 128 ? -20.102 5.355 11.593 1.00 18.27 136 GLY A CA 1
ATOM 718 C C . GLY A 1 128 ? -20.357 5.315 10.111 1.00 17.76 136 GLY A C 1
ATOM 719 O O . GLY A 1 128 ? -21.047 6.190 9.586 1.00 19.50 136 GLY A O 1
ATOM 720 N N . ASP A 1 129 ? -19.840 4.305 9.413 1.00 17.36 137 ASP A N 1
ATOM 721 C CA . ASP A 1 129 ? -19.888 4.251 7.953 1.00 16.60 137 ASP A CA 1
ATOM 722 C C . ASP A 1 129 ? -21.122 3.480 7.486 1.00 17.38 137 ASP A C 1
ATOM 723 O O . ASP A 1 129 ? -21.049 2.393 6.919 1.00 17.00 137 ASP A O 1
ATOM 728 N N . THR A 1 130 ? -22.289 4.082 7.718 1.00 17.62 138 THR A N 1
ATOM 729 C CA . THR A 1 130 ? -23.506 3.481 7.198 1.00 15.55 138 THR A CA 1
ATOM 730 C C . THR A 1 130 ? -23.623 3.627 5.691 1.00 18.30 138 THR A C 1
ATOM 731 O O . THR A 1 130 ? -24.394 2.892 5.066 1.00 20.68 138 THR A O 1
ATOM 735 N N . LYS A 1 131 ? -22.911 4.573 5.086 1.00 17.79 139 LYS A N 1
ATOM 736 C CA . LYS A 1 131 ? -22.879 4.638 3.630 1.00 19.84 139 LYS A CA 1
ATOM 737 C C . LYS A 1 131 ? -22.443 3.304 3.029 1.00 20.73 139 LYS A C 1
ATOM 738 O O . LYS A 1 131 ? -23.141 2.731 2.187 1.00 21.87 139 LYS A O 1
ATOM 744 N N . THR A 1 132 ? -21.311 2.771 3.479 1.00 20.36 140 THR A N 1
ATOM 745 C CA . THR A 1 132 ? -20.859 1.495 2.938 1.00 21.41 140 THR A CA 1
ATOM 746 C C . THR A 1 132 ? -21.819 0.374 3.293 1.00 19.76 140 THR A C 1
ATOM 747 O O . THR A 1 132 ? -22.137 -0.471 2.449 1.00 21.46 140 THR A O 1
ATOM 751 N N . ILE A 1 133 ? -22.302 0.354 4.534 1.00 18.06 141 ILE A N 1
ATOM 752 C CA . ILE A 1 133 ? -23.247 -0.680 4.926 1.00 16.34 141 ILE A CA 1
ATOM 753 C C . ILE A 1 133 ? -24.450 -0.656 4.010 1.00 17.86 141 ILE A C 1
ATOM 754 O O . ILE A 1 133 ? 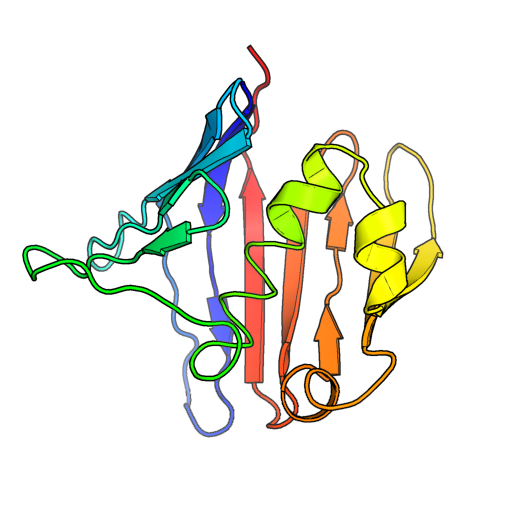-24.947 -1.710 3.594 1.00 17.31 141 ILE A O 1
ATOM 759 N N . SER A 1 134 ? -24.933 0.551 3.679 1.00 17.22 142 SER A N 1
ATOM 760 C CA . SER A 1 134 ? -26.140 0.693 2.876 1.00 18.32 142 SER A CA 1
ATOM 761 C C . SER A 1 134 ? -25.980 0.161 1.472 1.00 19.41 142 SER A C 1
ATOM 762 O O . SER A 1 134 ? -26.985 -0.088 0.809 1.00 20.19 142 SER A O 1
ATOM 765 N N . GLU A 1 135 ? -24.752 0.012 0.987 1.00 20.00 143 GLU A N 1
ATOM 766 C CA . GLU A 1 135 ? -24.570 -0.583 -0.334 1.00 25.78 143 GLU A CA 1
ATOM 767 C C . GLU A 1 135 ? -24.994 -2.043 -0.343 1.00 22.53 143 GLU A C 1
ATOM 768 O O . GLU A 1 135 ? -25.418 -2.565 -1.385 1.00 24.53 143 GLU A O 1
ATOM 774 N N . PHE A 1 136 ? -24.904 -2.706 0.797 1.00 18.81 144 PHE A N 1
ATOM 775 C CA . PHE A 1 136 ? -25.144 -4.135 0.882 1.00 18.26 144 PHE A CA 1
ATOM 776 C C . PHE A 1 136 ? -26.376 -4.512 1.686 1.00 17.23 144 PHE A C 1
ATOM 777 O O . PHE A 1 136 ? -26.893 -5.614 1.489 1.00 17.03 144 PHE A O 1
ATOM 785 N N . PHE A 1 137 ? -26.867 -3.632 2.551 1.00 15.97 145 PHE A N 1
ATOM 786 C CA . PHE A 1 137 ? -27.929 -3.947 3.489 1.00 15.36 145 PHE A CA 1
ATOM 787 C C . PHE A 1 137 ? -29.003 -2.880 3.478 1.00 15.32 145 PHE A C 1
ATOM 788 O O . PHE A 1 137 ? -28.704 -1.686 3.372 1.00 16.50 145 PH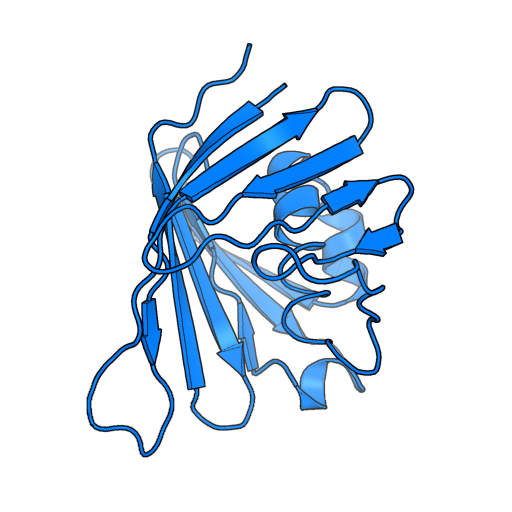E A O 1
ATOM 796 N N . ASN A 1 138 ? -30.242 -3.324 3.632 1.00 15.70 146 ASN A N 1
ATOM 797 C CA . ASN A 1 138 ? -31.296 -2.469 4.158 1.00 14.76 146 ASN A CA 1
ATOM 798 C C . ASN A 1 138 ? -30.989 -2.170 5.618 1.00 14.08 146 ASN A C 1
ATOM 799 O O . ASN A 1 138 ? -30.582 -3.068 6.354 1.00 14.20 146 ASN A O 1
ATOM 804 N N . ILE A 1 139 ? -31.194 -0.927 6.059 1.00 14.90 147 ILE A N 1
ATOM 805 C CA . ILE A 1 139 ? -30.878 -0.523 7.422 1.00 12.88 147 ILE A CA 1
ATOM 806 C C . ILE A 1 139 ? -32.141 0.011 8.075 1.00 16.27 147 ILE A C 1
ATOM 807 O O . ILE A 1 139 ? -32.764 0.954 7.565 1.00 17.64 147 ILE A O 1
ATOM 812 N N . ASN A 1 140 ? -32.495 -0.553 9.223 1.00 14.93 148 ASN A N 1
ATOM 813 C CA . ASN A 1 140 ? -33.534 -0.009 10.066 1.00 14.42 148 ASN A CA 1
ATOM 814 C C . ASN A 1 140 ? -32.935 0.397 11.392 1.00 13.51 148 ASN A C 1
ATOM 815 O O . ASN A 1 140 ? -32.171 -0.361 11.983 1.00 14.76 148 ASN A O 1
ATOM 820 N N . PHE A 1 141 ? -33.309 1.574 11.858 1.00 14.68 149 PHE A N 1
ATOM 821 C CA . PHE A 1 141 ? -32.850 2.068 13.146 1.00 13.65 149 PHE A CA 1
ATOM 822 C C . PHE A 1 141 ? -34.067 2.345 13.997 1.00 13.29 149 PHE A C 1
ATOM 823 O O . PHE A 1 141 ? -35.010 3.023 13.566 1.00 17.66 149 PHE A O 1
ATOM 831 N N . ASP A 1 142 ? -34.031 1.822 15.202 1.00 13.73 150 ASP A N 1
ATOM 832 C CA . ASP A 1 142 ? -35.037 2.115 16.196 1.00 20.60 150 ASP A CA 1
ATOM 833 C C . ASP A 1 142 ? -34.342 2.500 17.483 1.00 15.88 150 ASP A C 1
ATOM 834 O O . ASP A 1 142 ? -33.341 1.875 17.857 1.00 16.71 150 ASP A O 1
ATOM 839 N N . GLY A 1 143 ? -34.858 3.534 18.149 1.00 17.64 151 GLY A N 1
ATOM 840 C CA . GLY A 1 143 ? -34.432 3.855 19.498 1.00 19.39 151 GLY A CA 1
ATOM 841 C C . GLY A 1 143 ? -33.777 5.212 19.587 1.00 15.10 151 GLY A C 1
ATOM 842 O O . GLY A 1 143 ? -34.132 6.152 18.852 1.00 18.49 151 GLY A O 1
ATOM 843 N N . ASN A 1 144 ? -32.854 5.331 20.517 1.00 17.29 152 ASN A N 1
ATOM 844 C CA . ASN A 1 144 ? -32.283 6.616 20.868 1.00 15.65 152 ASN A CA 1
ATOM 845 C C . ASN A 1 144 ? -30.857 6.384 21.324 1.00 16.90 152 ASN A C 1
ATOM 846 O O . ASN A 1 144 ? -30.356 5.259 21.320 1.00 19.94 152 ASN A O 1
ATOM 851 N N . THR A 1 145 ? -30.197 7.465 21.726 1.00 23.15 153 THR A N 1
ATOM 852 C CA . THR A 1 145 ? -28.777 7.370 22.009 1.00 23.20 153 THR A CA 1
ATOM 853 C C . THR A 1 145 ? -28.477 6.447 23.177 1.00 22.71 153 THR A C 1
ATOM 854 O O . THR A 1 145 ? -27.386 5.876 23.220 1.00 24.74 153 THR A O 1
ATOM 858 N N . GLN A 1 146 ? -29.418 6.253 24.094 1.00 22.97 154 GLN A N 1
ATOM 859 C CA . GLN A 1 146 ? -29.197 5.398 25.256 1.00 29.36 154 GLN A CA 1
ATOM 860 C C . GLN A 1 146 ? -29.612 3.957 25.026 1.00 22.86 154 GLN A C 1
ATOM 861 O O . GLN A 1 146 ? -29.254 3.081 25.824 1.00 23.35 154 GLN A O 1
ATOM 867 N N . ASN A 1 147 ? -30.337 3.676 23.952 1.00 19.16 155 ASN A N 1
ATOM 868 C CA . ASN A 1 147 ? -30.809 2.332 23.706 1.00 18.23 155 ASN A CA 1
ATOM 869 C C . ASN A 1 147 ? -31.354 2.256 22.297 1.00 17.32 155 ASN A C 1
ATOM 870 O O . ASN A 1 147 ? -32.414 2.815 21.998 1.00 16.93 155 ASN A O 1
ATOM 875 N N . TRP A 1 148 ? -30.605 1.622 21.418 1.00 16.11 156 TRP A N 1
ATOM 876 C CA . TRP A 1 148 ? -30.968 1.560 20.013 1.00 15.58 156 TRP A CA 1
ATOM 877 C C . TRP A 1 148 ? -30.731 0.155 19.499 1.00 12.40 156 TRP A C 1
ATOM 878 O O . TRP A 1 148 ? -29.977 -0.644 20.076 1.00 12.86 156 TRP A O 1
ATOM 889 N N . THR A 1 149 ? -31.438 -0.138 18.397 1.00 12.30 157 THR A N 1
ATOM 890 C CA . THR A 1 149 ? -31.310 -1.390 17.674 1.00 13.95 157 THR A CA 1
ATOM 891 C C . THR A 1 149 ? -31.205 -1.062 16.201 1.00 12.25 157 THR A C 1
ATOM 892 O O . THR A 1 149 ? -32.063 -0.365 15.643 1.00 13.33 157 THR A O 1
ATOM 896 N N . ILE A 1 150 ? -30.193 -1.635 15.545 1.00 12.34 158 ILE A N 1
ATOM 897 C CA . ILE A 1 150 ? -30.056 -1.541 14.101 1.00 13.70 158 ILE A CA 1
ATOM 898 C C . ILE A 1 150 ? -30.304 -2.917 13.515 1.00 13.18 158 ILE A C 1
ATOM 899 O O . ILE A 1 150 ? -29.688 -3.905 13.938 1.00 13.23 158 ILE A O 1
ATOM 904 N N . THR A 1 151 ? -31.210 -2.990 12.571 1.00 11.02 159 THR A N 1
ATOM 905 C CA . THR A 1 151 ? -31.506 -4.229 11.863 1.00 10.95 159 THR A CA 1
ATOM 906 C C . THR A 1 151 ? -30.994 -4.113 10.448 1.00 12.75 159 THR A C 1
ATOM 907 O O . THR A 1 151 ? -31.330 -3.153 9.750 1.00 13.23 159 THR A O 1
ATOM 911 N N . LEU A 1 152 ? -30.172 -5.085 10.035 1.00 12.31 160 LEU A N 1
ATOM 912 C CA . LEU A 1 152 ? -29.602 -5.137 8.704 1.00 14.21 160 LEU A CA 1
ATOM 913 C C . LEU A 1 152 ? -30.147 -6.364 8.009 1.00 11.81 160 LEU A C 1
ATOM 914 O O . LEU A 1 152 ? -30.050 -7.472 8.544 1.00 12.97 160 LEU A O 1
ATOM 919 N N . THR A 1 153 ? -30.746 -6.181 6.839 1.00 12.44 161 THR A N 1
ATOM 920 C CA . THR A 1 153 ? -31.096 -7.310 6.001 1.00 13.21 161 THR A CA 1
ATOM 921 C C . THR A 1 153 ? -30.429 -7.155 4.641 1.00 14.33 161 THR A C 1
ATOM 922 O O . THR A 1 153 ? -30.403 -6.058 4.072 1.00 14.17 161 THR A O 1
ATOM 926 N N . PRO A 1 154 ? -29.870 -8.216 4.091 1.00 14.44 162 PRO A N 1
ATOM 927 C CA . PRO A 1 154 ? -29.135 -8.071 2.831 1.00 15.06 162 PRO A CA 1
ATOM 928 C C . PRO A 1 154 ? -30.027 -7.697 1.677 1.00 18.87 162 PRO A C 1
ATOM 929 O O . PRO A 1 154 ? -31.139 -8.20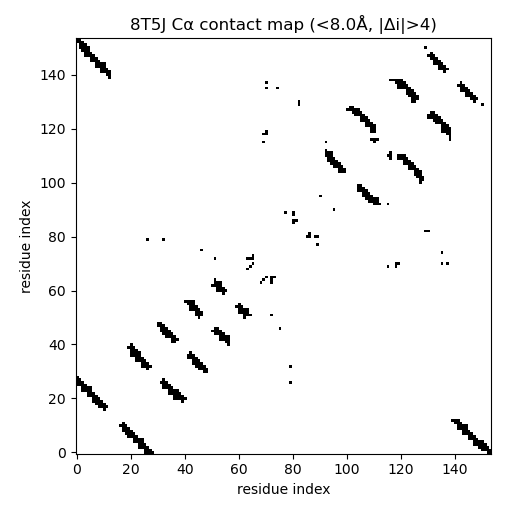5 1.533 1.00 21.51 162 PRO A O 1
ATOM 933 N N . LYS A 1 155 ? -29.508 -6.805 0.834 1.00 18.41 163 LYS A N 1
ATOM 934 C CA . LYS A 1 155 ? -30.276 -6.343 -0.309 1.00 19.85 163 LYS A CA 1
ATOM 935 C C . LYS A 1 155 ? -30.358 -7.370 -1.413 1.00 25.41 163 LYS A C 1
ATOM 936 O O . LYS A 1 155 ? -31.362 -7.414 -2.137 1.00 30.01 163 LYS A O 1
ATOM 942 N N . SER A 1 156 ? -29.318 -8.172 -1.600 1.00 22.57 164 SER A N 1
ATOM 943 C CA . SER A 1 156 ? -29.243 -8.926 -2.839 1.00 25.06 164 SER A CA 1
ATOM 944 C C . SER A 1 156 ? -28.386 -10.170 -2.671 1.00 28.49 164 SER A C 1
ATOM 945 O O . SER A 1 156 ? -27.789 -10.424 -1.620 1.00 22.62 164 SER A O 1
ATOM 948 N N . SER A 1 157 ? -28.352 -10.952 -3.728 1.00 30.02 165 SER A N 1
ATOM 949 C CA A SER A 1 157 ? -27.430 -12.066 -3.795 0.42 27.69 165 SER A CA 1
ATOM 950 C CA B SER A 1 157 ? -27.434 -12.067 -3.813 0.58 27.67 165 SER A CA 1
ATOM 951 C C . SER A 1 157 ? -26.041 -11.549 -4.160 1.00 28.88 165 SER A C 1
ATOM 952 O O . SER A 1 157 ? -25.907 -10.523 -4.835 1.00 40.33 165 SER A O 1
ATOM 957 N N . PRO A 1 158 ? -24.994 -12.238 -3.727 1.00 33.56 166 PRO A N 1
ATOM 958 C CA . PRO A 1 158 ? -24.964 -13.509 -3.000 1.00 31.95 166 PRO A CA 1
ATOM 959 C C . PRO A 1 158 ? -25.129 -13.377 -1.495 1.00 21.16 166 PRO A C 1
ATOM 960 O O . PRO A 1 158 ? -25.282 -14.367 -0.776 1.00 23.27 166 PRO A O 1
ATOM 964 N N . LEU A 1 159 ? -25.084 -12.156 -0.960 1.00 25.04 167 LEU A N 1
ATOM 965 C CA . LEU A 1 159 ? -25.105 -12.014 0.484 1.00 24.15 167 LEU A CA 1
ATOM 966 C C . LEU A 1 159 ? -26.377 -12.614 1.066 1.00 21.94 167 LEU A C 1
ATOM 967 O O . LEU A 1 159 ? -26.338 -13.246 2.130 1.00 19.82 167 LEU A O 1
ATOM 972 N N . ASN A 1 160 ? -27.516 -12.439 0.384 1.00 19.68 168 ASN A N 1
ATOM 973 C CA . ASN A 1 160 ? -28.775 -12.945 0.911 1.00 21.00 168 ASN A CA 1
ATOM 974 C C . ASN A 1 160 ? -28.909 -14.449 0.770 1.00 23.68 168 ASN A C 1
ATOM 975 O O . ASN A 1 160 ? -29.902 -15.008 1.237 1.00 24.24 168 ASN A O 1
ATOM 980 N N . LYS A 1 161 ? -27.925 -15.112 0.178 1.00 22.43 169 LYS A N 1
ATOM 981 C CA . LYS A 1 161 ? -27.871 -16.567 0.231 1.00 27.09 169 LYS A CA 1
ATOM 982 C C . LYS A 1 161 ? -27.271 -17.068 1.533 1.00 21.88 169 LYS A C 1
ATOM 983 O O . LYS A 1 161 ? -27.480 -18.236 1.894 1.00 24.79 169 LYS A O 1
ATOM 989 N N . ALA A 1 162 ? -26.534 -16.214 2.251 1.00 19.82 170 ALA A N 1
ATOM 990 C CA . ALA A 1 162 ? -25.837 -16.617 3.463 1.00 20.30 170 ALA A CA 1
ATOM 991 C C . ALA A 1 162 ? -26.377 -15.968 4.722 1.00 17.53 170 ALA A C 1
ATOM 992 O O . ALA A 1 162 ? -26.414 -16.621 5.764 1.00 18.24 170 ALA A O 1
ATOM 994 N N . ILE A 1 163 ? -26.785 -14.709 4.657 1.00 15.44 171 ILE A N 1
ATOM 995 C CA . ILE A 1 163 ? -27.187 -13.941 5.829 1.00 14.16 171 ILE A CA 1
ATOM 996 C C . ILE A 1 163 ? -28.676 -13.695 5.743 1.00 15.96 171 ILE A C 1
ATOM 997 O O . ILE A 1 163 ? -29.160 -13.162 4.738 1.00 17.72 171 ILE A O 1
ATOM 1002 N N . LYS A 1 164 ? -29.383 -14.049 6.814 1.00 15.90 172 LYS A N 1
ATOM 1003 C CA . LYS A 1 164 ? -30.778 -13.664 6.968 1.00 14.18 172 LYS A CA 1
ATOM 1004 C C . LYS A 1 164 ? -30.880 -12.239 7.496 1.00 16.93 172 LYS A C 1
ATOM 1005 O O . LYS A 1 164 ? -31.526 -11.386 6.883 1.00 15.72 172 LYS A O 1
ATOM 1011 N N . GLU A 1 165 ? -30.200 -11.948 8.601 1.00 14.05 173 GLU A N 1
ATOM 1012 C CA . GLU A 1 165 ? -30.208 -10.612 9.201 1.00 13.26 173 GLU A CA 1
ATOM 1013 C C . GLU A 1 165 ? -29.037 -10.488 10.156 1.00 12.89 173 GLU A C 1
ATOM 1014 O O . GLU A 1 165 ? -28.532 -11.473 10.698 1.00 11.97 173 GLU A O 1
ATOM 1020 N N . ILE A 1 166 ? -28.631 -9.258 10.383 1.00 11.83 174 ILE A N 1
ATOM 1021 C CA . ILE A 1 166 ? -27.704 -8.912 11.446 1.00 11.65 174 ILE A CA 1
ATOM 1022 C C . ILE A 1 166 ? -28.385 -7.854 12.294 1.00 10.69 174 ILE A C 1
ATOM 1023 O O . ILE A 1 166 ? -28.864 -6.846 11.757 1.00 12.40 174 ILE A O 1
ATOM 1028 N N . ILE A 1 167 ? -28.453 -8.099 13.601 1.00 10.64 175 ILE A N 1
ATOM 1029 C CA A ILE A 1 167 ? -29.068 -7.199 14.565 0.62 9.58 175 ILE A CA 1
ATOM 1030 C CA B ILE A 1 167 ? -29.067 -7.192 14.561 0.38 9.60 175 ILE A CA 1
ATOM 1031 C C . ILE A 1 167 ? -27.970 -6.642 15.461 1.00 11.85 175 ILE A C 1
ATOM 1032 O O . ILE A 1 167 ? -27.27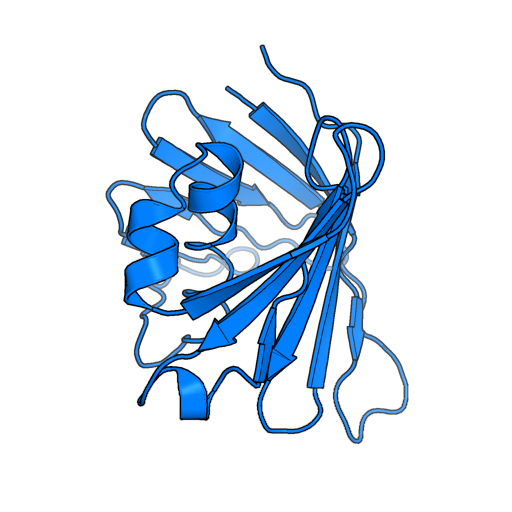6 -7.401 16.150 1.00 12.92 175 ILE A O 1
ATOM 1041 N N . LEU A 1 168 ? -27.852 -5.318 15.505 1.00 10.42 176 LEU A N 1
ATOM 1042 C CA . LEU A 1 168 ? -26.931 -4.669 16.421 1.00 11.58 176 LEU A CA 1
ATOM 1043 C C . LEU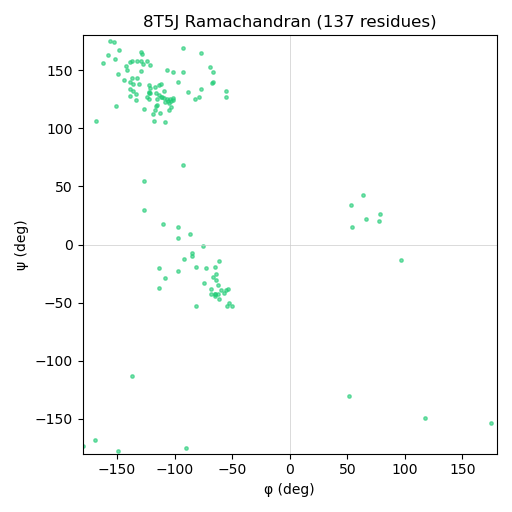 A 1 168 ? -27.728 -3.879 17.445 1.00 13.73 176 LEU A C 1
ATOM 1044 O O . LEU A 1 168 ? -28.713 -3.243 17.104 1.00 14.27 176 LEU A O 1
ATOM 1049 N N . LYS A 1 169 ? -27.320 -3.954 18.697 1.00 10.80 177 LYS A N 1
ATOM 1050 C CA . LYS A 1 169 ? -27.960 -3.214 19.770 1.00 10.25 177 LYS A CA 1
ATOM 1051 C C . LYS A 1 169 ? -26.869 -2.480 20.522 1.00 13.00 177 LYS A C 1
ATOM 1052 O O . LYS A 1 169 ? -25.742 -2.966 20.623 1.00 13.36 177 LYS A O 1
ATOM 1058 N N . GLY A 1 170 ? -27.194 -1.330 21.082 1.00 12.68 178 GLY A N 1
ATOM 1059 C CA . GLY A 1 170 ? -26.161 -0.628 21.811 1.00 12.89 178 GLY A CA 1
ATOM 1060 C C . GLY A 1 170 ? -26.657 0.661 22.410 1.00 14.61 178 GLY A C 1
ATOM 1061 O O . GLY A 1 170 ? -27.852 0.952 22.458 1.00 14.56 178 GLY A O 1
ATOM 1062 N N . ASN A 1 171 ? -25.690 1.382 22.966 1.00 14.20 179 ASN A N 1
ATOM 1063 C CA . ASN A 1 171 ? -25.898 2.679 23.583 1.00 17.73 179 ASN A CA 1
ATOM 1064 C C . ASN A 1 171 ? -24.755 3.582 23.142 1.00 15.92 179 ASN A C 1
ATOM 1065 O O . ASN A 1 171 ? -24.656 3.899 21.965 1.00 16.77 179 ASN A O 1
ATOM 1070 N N . ARG A 1 172 ? -23.870 3.999 24.046 1.00 15.99 180 ARG A N 1
ATOM 1071 C CA . ARG A 1 172 ? -22.650 4.689 23.608 1.00 21.70 180 ARG A CA 1
ATOM 1072 C C . ARG A 1 172 ? -21.898 3.850 22.581 1.00 14.93 180 ARG A C 1
ATOM 1073 O O . ARG A 1 172 ? -21.339 4.371 21.604 1.00 18.60 180 ARG A O 1
ATOM 1081 N N . TYR A 1 173 ? -21.890 2.538 22.794 1.00 13.93 181 TYR A N 1
ATOM 1082 C CA . TYR A 1 173 ? -21.259 1.581 21.919 1.00 14.88 181 TYR A CA 1
ATOM 1083 C C . TYR A 1 173 ? -22.235 0.470 21.582 1.00 12.50 181 TYR A C 1
ATOM 1084 O O . TYR A 1 173 ? -23.217 0.244 22.294 1.00 15.07 181 TYR A O 1
ATOM 1093 N N . ILE A 1 174 ? -21.878 -0.297 20.562 1.00 12.91 182 ILE A N 1
ATOM 1094 C CA . ILE A 1 174 ? -22.506 -1.590 20.351 1.00 12.96 182 ILE A CA 1
ATOM 1095 C C . ILE A 1 174 ? -22.364 -2.413 21.616 1.00 14.17 182 ILE A C 1
ATOM 1096 O O . ILE A 1 174 ? -21.264 -2.498 22.172 1.00 13.62 182 ILE A O 1
ATOM 1101 N N . THR A 1 175 ? -23.458 -3.023 22.073 1.00 11.53 183 THR A N 1
ATOM 1102 C CA . THR A 1 175 ? -23.427 -4.006 23.148 1.00 12.94 183 THR A CA 1
ATOM 1103 C C . THR A 1 175 ? -23.685 -5.423 22.676 1.00 13.60 183 THR A C 1
ATOM 1104 O O . THR A 1 175 ? -23.178 -6.369 23.280 1.00 12.11 183 THR A O 1
ATOM 1108 N N . ASN A 1 176 ? -24.436 -5.600 21.606 1.00 10.93 184 ASN A N 1
ATOM 1109 C CA . ASN A 1 176 ? -24.811 -6.924 21.152 1.00 12.10 184 ASN A CA 1
ATOM 1110 C C . ASN A 1 176 ? -24.840 -6.967 19.646 1.00 11.10 184 ASN A C 1
ATOM 1111 O O . ASN A 1 176 ? -25.304 -6.022 19.000 1.00 11.91 184 ASN A O 1
ATOM 1116 N N . ILE A 1 177 ? -24.391 -8.092 19.086 1.00 10.92 185 ILE A N 1
ATOM 1117 C CA . ILE A 1 177 ? -24.512 -8.335 17.658 1.00 11.43 185 ILE A CA 1
ATOM 1118 C C . ILE A 1 177 ? -25.023 -9.736 17.487 1.00 13.97 185 ILE A C 1
ATOM 1119 O O . ILE A 1 177 ? -24.409 -10.675 17.985 1.00 14.64 185 ILE A O 1
ATOM 1124 N N . ASP A 1 178 ? -26.130 -9.891 16.778 1.00 10.97 186 ASP A N 1
ATOM 1125 C CA . ASP A 1 178 ? -26.666 -11.197 16.447 1.00 12.58 186 ASP A CA 1
ATOM 1126 C C . ASP A 1 178 ? -26.549 -11.372 14.945 1.00 14.31 186 ASP A C 1
ATOM 1127 O O . ASP A 1 178 ? -27.014 -10.514 14.183 1.00 13.65 186 ASP A O 1
ATOM 1132 N N . VAL A 1 179 ? -25.976 -12.484 14.514 1.00 13.68 187 VAL A N 1
ATOM 1133 C CA . VAL A 1 179 ? -25.828 -12.786 13.095 1.00 13.83 187 VAL A CA 1
ATOM 1134 C C . VAL A 1 179 ? -26.592 -14.059 12.822 1.00 13.45 187 VAL A C 1
ATOM 1135 O O . VAL A 1 179 ? -26.216 -15.120 13.323 1.00 15.11 187 VAL A O 1
ATOM 1139 N N . ALA A 1 180 ? -27.676 -13.957 12.064 1.00 13.34 188 ALA A N 1
ATOM 1140 C CA . ALA A 1 180 ? -28.492 -15.099 11.701 1.00 14.03 188 ALA A CA 1
ATOM 1141 C C . ALA A 1 180 ? -28.226 -15.486 10.260 1.00 14.60 188 ALA A C 1
ATOM 1142 O O . ALA A 1 180 ? -28.379 -14.655 9.356 1.00 14.86 188 ALA A O 1
ATOM 1144 N N . ASP A 1 181 ? -27.870 -16.750 10.030 1.00 16.16 189 ASP A N 1
ATOM 1145 C CA . ASP A 1 181 ? -27.685 -17.156 8.646 1.00 16.03 189 ASP A CA 1
ATOM 1146 C C . ASP A 1 181 ? -29.003 -17.671 8.100 1.00 17.54 189 ASP A C 1
ATOM 1147 O O . ASP A 1 181 ? -30.045 -17.585 8.751 1.00 18.88 189 ASP A O 1
ATOM 1152 N N . THR A 1 182 ? -28.956 -18.166 6.867 1.00 17.34 190 THR A N 1
ATOM 1153 C CA . THR A 1 182 ? -30.117 -18.662 6.163 1.00 19.88 190 THR A CA 1
ATOM 1154 C C . THR A 1 182 ? -30.417 -20.120 6.459 1.00 21.93 190 THR A C 1
ATOM 1155 O O . THR A 1 182 ? -31.276 -20.702 5.789 1.00 25.09 190 THR A O 1
ATOM 1159 N N . GLN A 1 183 ? -29.742 -20.718 7.438 1.00 21.44 191 GLN A N 1
ATOM 1160 C CA . GLN A 1 183 ? -29.882 -22.131 7.763 1.00 23.44 191 GLN A CA 1
ATOM 1161 C C . GLN A 1 183 ? -30.211 -22.337 9.233 1.00 20.07 191 GLN A C 1
ATOM 1162 O O . GLN A 1 183 ? -29.856 -23.377 9.812 1.00 24.25 191 GLN A O 1
ATOM 1168 N N . ASP A 1 184 ? -30.893 -21.366 9.835 1.00 19.59 192 ASP A N 1
ATOM 1169 C CA . ASP A 1 184 ? -31.396 -21.415 11.205 1.00 22.75 192 ASP A CA 1
ATOM 1170 C C . ASP A 1 184 ? -30.297 -21.446 12.247 1.00 24.03 192 ASP A C 1
ATOM 1171 O O . ASP A 1 184 ? -30.535 -21.878 13.371 1.00 25.98 192 ASP A O 1
ATOM 1176 N N . ASN A 1 185 ? -29.095 -20.988 11.919 1.00 17.88 193 ASN A N 1
ATOM 1177 C CA . ASN A 1 185 ? -28.051 -20.834 12.911 1.00 16.21 193 ASN A CA 1
ATOM 1178 C C . ASN A 1 185 ? -27.939 -19.377 13.301 1.00 16.68 193 ASN A C 1
ATOM 1179 O O . ASN A 1 185 ? -28.191 -18.481 12.495 1.00 18.79 193 ASN A O 1
ATOM 1184 N N . ILE A 1 186 ? -27.561 -19.134 14.544 1.00 15.00 194 ILE A N 1
ATOM 1185 C CA . ILE A 1 186 ? -27.438 -17.765 15.032 1.00 14.98 194 ILE A CA 1
ATOM 1186 C C . ILE A 1 186 ? -26.188 -17.672 15.884 1.00 17.26 194 ILE A C 1
ATOM 1187 O O . ILE A 1 186 ? -25.941 -18.538 16.723 1.00 19.56 194 ILE A O 1
ATOM 1192 N N . ILE A 1 187 ? -25.398 -16.636 15.653 1.00 13.31 195 ILE A N 1
ATOM 1193 C CA . ILE A 1 187 ? -24.264 -16.269 16.491 1.00 12.13 195 ILE A CA 1
ATOM 1194 C C . ILE A 1 187 ? -24.657 -15.032 17.271 1.00 14.21 195 ILE A C 1
ATOM 1195 O O . ILE A 1 187 ? -25.080 -14.034 16.672 1.00 15.06 195 ILE A O 1
ATOM 1200 N N . LYS A 1 188 ? -24.538 -15.091 18.587 1.00 11.45 196 LYS A N 1
ATOM 1201 C CA . LYS A 1 188 ? -24.861 -13.958 19.442 1.00 12.29 196 LYS A CA 1
ATOM 1202 C C . LYS A 1 188 ? -23.598 -13.502 20.135 1.00 11.55 196 LYS A C 1
ATOM 1203 O O . LYS A 1 188 ? -22.992 -14.263 20.895 1.00 14.29 196 LYS A O 1
ATOM 1209 N N . ILE A 1 189 ? -23.230 -12.243 19.902 1.00 11.67 197 ILE A N 1
ATOM 1210 C CA . ILE A 1 189 ? -22.010 -11.662 20.444 1.00 10.85 197 ILE A CA 1
ATOM 1211 C C . ILE A 1 189 ? -22.370 -10.533 21.388 1.00 11.36 197 ILE A C 1
ATOM 1212 O O . ILE A 1 189 ? -23.179 -9.660 21.049 1.00 13.20 197 ILE A O 1
ATOM 1217 N N . GLU A 1 190 ? -21.785 -10.558 22.572 1.00 11.50 198 GLU A N 1
ATOM 1218 C CA . GLU A 1 190 ? -21.889 -9.483 23.537 1.00 9.94 198 GLU A CA 1
ATOM 1219 C C . GLU A 1 190 ? -20.543 -8.783 23.614 1.00 11.53 198 GLU A C 1
ATOM 1220 O O . GLU A 1 190 ? -19.510 -9.440 23.725 1.00 11.29 198 GLU A O 1
ATOM 1226 N N . LEU A 1 191 ? -20.557 -7.455 23.546 1.00 11.20 199 LEU A N 1
ATOM 1227 C CA . LEU A 1 191 ? -19.337 -6.676 23.640 1.00 9.96 199 LEU A CA 1
ATOM 1228 C C . LEU A 1 191 ? -19.388 -5.917 24.941 1.00 9.77 199 LEU A C 1
ATOM 1229 O O . LEU A 1 191 ? -20.451 -5.400 25.317 1.00 12.46 199 LEU A O 1
ATOM 1234 N N . PHE A 1 192 ? -18.269 -5.869 25.630 1.00 9.93 200 PHE A N 1
ATOM 1235 C CA . PHE A 1 192 ? -18.233 -5.163 26.908 1.00 10.68 200 PHE A CA 1
ATOM 1236 C C . PHE A 1 192 ? -16.819 -4.668 27.159 1.00 10.74 200 PHE A C 1
ATOM 1237 O O . PHE A 1 192 ? -15.889 -4.998 26.427 1.00 10.48 200 PHE A O 1
ATOM 1245 N N . ASP A 1 193 ? -16.650 -3.896 28.232 1.00 10.34 201 ASP A N 1
ATOM 1246 C CA . ASP A 1 193 ? -15.381 -3.295 28.598 1.00 10.84 201 ASP A CA 1
ATOM 1247 C C . ASP A 1 193 ? -14.785 -2.498 27.450 1.00 11.15 201 ASP A C 1
ATOM 1248 O O . ASP A 1 193 ? -13.557 -2.416 27.305 1.00 13.40 201 ASP A O 1
ATOM 1253 N N . ILE A 1 194 ? -15.634 -1.875 26.639 1.00 11.02 202 ILE A N 1
ATOM 1254 C CA . ILE A 1 194 ? -15.151 -1.072 25.522 1.00 11.54 202 ILE A CA 1
ATOM 1255 C C . ILE A 1 194 ? -14.643 0.268 26.025 1.00 12.22 202 ILE A C 1
ATOM 1256 O O . ILE A 1 194 ? -15.303 0.951 26.800 1.00 12.20 202 ILE A O 1
ATOM 1261 N N . THR A 1 195 ? -13.468 0.662 25.551 1.00 13.01 203 THR A N 1
ATOM 1262 C CA A THR A 1 195 ? -12.855 1.915 25.930 0.89 13.90 203 THR A CA 1
ATOM 1263 C CA B THR A 1 195 ? -12.830 1.907 25.938 0.11 13.91 203 THR A CA 1
ATOM 1264 C C . THR A 1 195 ? -12.189 2.508 24.701 1.00 14.88 203 THR A C 1
ATOM 1265 O O . THR A 1 195 ? -11.594 1.791 23.897 1.00 15.05 203 THR A O 1
ATOM 1272 N N . THR A 1 196 ? -12.295 3.816 24.568 1.00 15.70 204 THR A N 1
ATOM 1273 C CA . THR A 1 196 ? -11.704 4.562 23.474 1.00 16.95 204 THR A CA 1
ATOM 1274 C C . THR A 1 196 ? -10.552 5.345 24.064 1.00 20.30 204 THR A C 1
ATOM 1275 O O . THR A 1 196 ? -10.769 6.168 24.971 1.00 21.88 204 THR A O 1
ATOM 1279 N N . ASN A 1 197 ? -9.348 5.143 23.529 1.00 22.74 205 ASN A N 1
ATOM 1280 C CA . ASN A 1 197 ? -8.191 5.876 24.024 1.00 26.65 205 ASN A CA 1
ATOM 1281 C C . ASN A 1 197 ? -7.279 6.305 22.900 1.00 32.91 205 ASN A C 1
ATOM 1282 O O . ASN A 1 197 ? -6.239 6.907 23.170 1.00 45.19 205 ASN A O 1
#

B-factor: mean 24.03, std 11.81, range [9.58, 83.06]

Organism: Francisella philomiragia subsp. philomiragia (strain ATCC 25017 / CCUG 19701 / FSC 153 / O#319-036) (NCBI:txid484022)

Radius of gyration: 14.99 Å; Cα contacts (8 Å, |Δi|>4): 357; chains: 1; bounding box: 35×37×32 Å

Foldseek 3Di:
DKKWKKKKWKFDPPDPGIDIWIGMWDQDPQRKIWTWIDPPFTKIWIQDPNWIWIGGHPDDIDTDDCVPNVQVSVVVVVQSCVVVVNVVVLVVFWDWDWDDDQAKIKIKTAGDDPPSLQFWGIWIWMDHPDTAWIWTATPNGMIMIMGIDPMDDD

Solvent-accessible surface area: 8950 Å² total; per-residue (Å²): 63,31,29,7,83,0,42,26,65,77,73,58,58,85,93,154,70,59,89,127,13,30,10,49,3,88,19,42,102,115,52,17,1,55,17,60,28,77,53,97,87,117,16,37,9,82,9,39,97,101,113,1,27,51,35,70,117,151,85,107,94,80,79,13,53,142,127,101,61,36,42,56,15,15,17,0,42,8,0,26,11,27,36,155,58,39,68,164,49,7,42,115,105,6,76,66,84,109,98,51,89,108,135,104,25,37,18,37,1,49,17,108,64,63,105,26,63,151,17,1,125,50,0,27,0,80,5,65,204,52,6,39,49,1,21,2,8,18,54,121,123,29,56,18,87,7,77,6,71,86,27,60,76,139

Secondary structure (DSSP, 8-state):
-EEEEEEEEEE-TT-SS-EEEEEEEEE-TTS-EEEEEEESS-EEEEEETTEEEEEETTSPPEEE-TTTSHHHHHHHHHHHHHHTT-HHHHHHHEEEEEEEETTEEEEEEEE-STTHHHHEEEEEEEESSSEEEEEEEETTS-EEEEEEEEEEE-

Sequence (154 aa):
NISGKFIQQIRQIAGLNSSSLKKSSGTFKLTNDGSLLWQQQQSPIKTTMMQMSKNKLTQTTIMDDNPPTVLTRDDDQPIIVVFTFTSSVFMSVFKGDTKTISEFFNINFDGNTQNWTITLTPKSSSPLNKAIKEIIILKGNRYITNIDVADTQDNIIKIELFDITTTN